Protein AF-A0A2S1JTR5-F1 (afdb_monomer_lite)

Foldseek 3Di:
DQLVVLQVVLLVVLVVLCVVPVVRSVVSSVVSCCQQPPVLLVCQVVCVVVLVVVVVVVCVVVVFDFPDKDKPLQCCDPCVVVAARSWIWIWTDGPPWIKIWTADDNRNRNVWRKIWIWIQDPNDTHTQDIDGPDDPDGD

pLDDT: mean 87.0, std 11.41, range [31.47, 95.44]

Sequence (139 aa):
MRPFIVLIISVTLGKLAYVFSPSLGNNVIVALLALLGVVPYLLMPIRSEFFKAQILQWAKQNDIGVLRLESRGFSKGRLFWRVSDAQSVFYVTSREVTYWVACGSWLLGSYSRKLIIYKEVGGALDLIAAFDGDSCQAE

Secondary structure (DSSP, 8-state):
-HHHHHHHHHHHHHHHHHHH-HHHHHHHHHHHIIIIIIHHHHHHHHHHHHHHHHHHHHHHHTT---SEEEEESS--GGGTTTS-TTSEEEEEEETTEEEEEEESBTTTBTTS-EEEEEEEETTEEEEEEEEESS-----

Radius of gyration: 17.71 Å; chains: 1; bounding box: 40×26×54 Å

Structure (mmCIF, N/CA/C/O backbone):
data_AF-A0A2S1JTR5-F1
#
_entry.id   AF-A0A2S1JTR5-F1
#
loop_
_atom_site.group_PDB
_atom_site.id
_atom_site.type_symbol
_atom_site.label_atom_id
_atom_site.label_alt_id
_atom_site.label_comp_id
_atom_site.label_asym_id
_atom_site.label_entity_id
_atom_site.label_seq_id
_atom_site.pdbx_PDB_ins_code
_atom_site.Cartn_x
_atom_site.Cartn_y
_atom_site.Cartn_z
_atom_site.occupancy
_atom_site.B_iso_o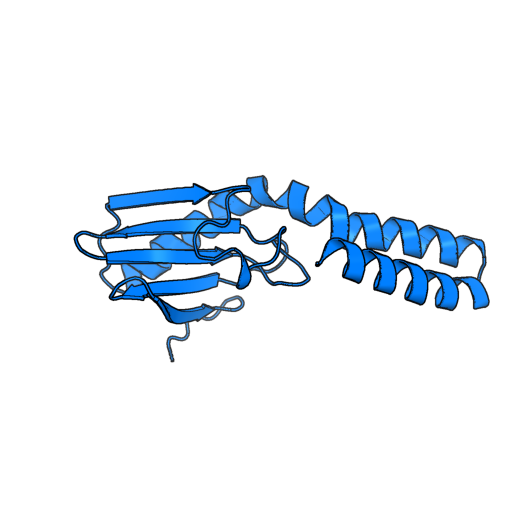r_equiv
_atom_site.auth_seq_id
_atom_site.auth_comp_id
_atom_site.auth_asym_id
_atom_site.auth_atom_id
_atom_site.pdbx_PDB_model_num
ATOM 1 N N . MET A 1 1 ? 6.585 -11.892 -5.036 1.00 78.25 1 MET A N 1
ATOM 2 C CA . MET A 1 1 ? 6.092 -12.177 -6.407 1.00 78.25 1 MET A CA 1
ATOM 3 C C . MET A 1 1 ? 6.102 -10.947 -7.305 1.00 78.25 1 MET A C 1
ATOM 5 O O . MET A 1 1 ? 6.607 -11.046 -8.413 1.00 78.25 1 MET A O 1
ATOM 9 N N . ARG A 1 2 ? 5.634 -9.780 -6.841 1.00 84.44 2 ARG A N 1
ATOM 10 C CA . ARG A 1 2 ? 5.666 -8.541 -7.633 1.00 84.44 2 ARG A CA 1
ATOM 11 C C . ARG A 1 2 ? 7.017 -8.185 -8.282 1.00 84.44 2 ARG A C 1
ATOM 13 O O . ARG A 1 2 ? 6.972 -7.887 -9.468 1.00 84.44 2 ARG A O 1
ATOM 20 N N . PRO A 1 3 ? 8.195 -8.239 -7.623 1.00 86.00 3 PRO A N 1
ATOM 21 C CA . PRO A 1 3 ? 9.449 -7.836 -8.272 1.00 86.00 3 PRO A CA 1
ATOM 22 C C . PRO A 1 3 ? 9.780 -8.694 -9.497 1.00 86.00 3 PRO A C 1
ATOM 24 O O . PRO A 1 3 ? 10.238 -8.166 -10.504 1.00 86.00 3 PRO A O 1
ATOM 27 N N . PHE A 1 4 ? 9.462 -9.992 -9.458 1.00 89.69 4 PHE A N 1
ATOM 28 C CA . PHE A 1 4 ? 9.607 -10.876 -10.617 1.00 89.69 4 PHE A CA 1
ATOM 29 C C . PHE A 1 4 ? 8.670 -10.475 -11.758 1.00 89.69 4 PHE A C 1
ATOM 31 O O . PHE A 1 4 ? 9.087 -10.433 -12.909 1.00 89.69 4 PHE A O 1
ATOM 38 N N . ILE A 1 5 ? 7.422 -10.125 -11.445 1.00 90.31 5 ILE A N 1
ATOM 39 C CA . ILE A 1 5 ? 6.445 -9.679 -12.447 1.00 90.31 5 ILE A CA 1
ATOM 40 C C . ILE A 1 5 ? 6.864 -8.333 -13.050 1.00 90.31 5 ILE A C 1
ATOM 42 O O . ILE A 1 5 ? 6.853 -8.182 -14.268 1.00 90.31 5 ILE A O 1
ATOM 46 N N . VAL A 1 6 ? 7.313 -7.386 -12.223 1.00 91.56 6 VAL A N 1
ATOM 47 C CA . VAL A 1 6 ? 7.856 -6.098 -12.678 1.00 91.56 6 VAL A CA 1
ATOM 48 C C . VAL A 1 6 ? 9.068 -6.317 -13.583 1.00 91.56 6 VAL A C 1
ATOM 50 O O . VAL A 1 6 ? 9.148 -5.682 -14.631 1.00 91.56 6 VAL A O 1
ATOM 53 N N . LEU A 1 7 ? 9.969 -7.243 -13.243 1.00 93.75 7 LEU A N 1
ATOM 54 C CA . LEU A 1 7 ? 11.111 -7.596 -14.085 1.00 93.75 7 LEU A CA 1
ATOM 55 C C . LEU A 1 7 ? 10.665 -8.160 -15.442 1.00 93.75 7 LEU A C 1
ATOM 57 O O . LEU A 1 7 ? 11.116 -7.671 -16.474 1.00 93.75 7 LEU A O 1
ATOM 61 N N . ILE A 1 8 ? 9.753 -9.139 -15.454 1.00 94.94 8 ILE A N 1
ATOM 62 C CA . ILE A 1 8 ? 9.234 -9.754 -16.688 1.00 94.94 8 ILE A CA 1
ATOM 63 C C . ILE A 1 8 ? 8.586 -8.698 -17.589 1.00 94.94 8 ILE A C 1
ATOM 65 O O . ILE A 1 8 ? 8.898 -8.636 -18.779 1.00 94.94 8 ILE A O 1
ATOM 69 N N . ILE A 1 9 ? 7.726 -7.842 -17.029 1.00 93.25 9 ILE A N 1
ATOM 70 C CA . ILE A 1 9 ? 7.060 -6.760 -17.767 1.00 93.25 9 ILE A CA 1
ATOM 71 C C . ILE A 1 9 ? 8.097 -5.783 -18.325 1.00 93.25 9 ILE A C 1
ATOM 73 O O . ILE A 1 9 ? 8.058 -5.461 -19.511 1.00 93.25 9 ILE A O 1
ATOM 77 N N . SER A 1 10 ? 9.051 -5.355 -17.494 1.00 93.88 10 SER A N 1
ATOM 78 C CA . SER A 1 10 ? 10.074 -4.380 -17.888 1.00 93.88 10 SER A CA 1
ATOM 79 C C . SER A 1 10 ? 10.941 -4.905 -19.028 1.00 93.88 10 SER A C 1
ATOM 81 O O . SER A 1 10 ? 11.149 -4.201 -20.011 1.00 93.88 10 SER A O 1
ATOM 83 N N . VAL A 1 11 ? 11.400 -6.158 -18.942 1.00 95.06 11 VAL A N 1
ATOM 84 C CA . VAL A 1 11 ? 12.225 -6.789 -19.984 1.00 95.06 11 VAL A CA 1
ATOM 85 C C . VAL A 1 11 ? 11.425 -7.005 -21.267 1.00 95.06 11 VAL A C 1
ATOM 87 O O . VAL A 1 11 ? 11.943 -6.754 -22.352 1.00 95.06 11 VAL A O 1
ATOM 90 N N . THR A 1 12 ? 10.168 -7.440 -21.164 1.00 95.44 12 THR A N 1
ATOM 91 C CA . THR A 1 12 ? 9.318 -7.712 -22.334 1.00 95.44 12 THR A CA 1
ATOM 92 C C . THR A 1 12 ? 9.013 -6.428 -23.104 1.00 95.44 12 THR A C 1
ATOM 94 O O . THR A 1 12 ? 9.239 -6.367 -24.312 1.00 95.44 12 THR A O 1
ATOM 97 N N . LEU A 1 13 ? 8.577 -5.373 -22.406 1.00 93.75 13 LEU A N 1
ATOM 98 C CA . LEU A 1 13 ? 8.320 -4.063 -23.013 1.00 93.75 13 LEU A CA 1
ATOM 99 C C . LEU A 1 13 ? 9.606 -3.407 -23.523 1.00 93.75 13 LEU A C 1
ATOM 101 O O . LEU A 1 13 ? 9.612 -2.823 -24.603 1.00 93.75 13 LEU A O 1
ATOM 105 N N . GLY A 1 14 ? 10.710 -3.552 -22.790 1.00 93.94 14 GLY A N 1
ATOM 106 C CA . GLY A 1 14 ? 12.020 -3.069 -23.210 1.00 93.94 14 GLY A CA 1
ATOM 107 C C . GLY A 1 14 ? 12.514 -3.713 -24.501 1.00 93.94 14 GLY A C 1
ATOM 108 O O . GLY A 1 14 ? 12.966 -3.011 -25.402 1.00 93.94 14 GLY A O 1
ATOM 109 N N . LYS A 1 15 ? 12.373 -5.039 -24.637 1.00 93.19 15 LYS A N 1
ATOM 110 C CA . LYS A 1 15 ? 12.707 -5.752 -25.879 1.00 93.19 15 LYS A CA 1
ATOM 111 C C . LYS A 1 15 ? 11.819 -5.327 -27.042 1.00 93.19 15 LYS A C 1
ATOM 113 O O . LYS A 1 15 ? 12.329 -5.164 -28.144 1.00 93.19 15 LYS A O 1
ATOM 118 N N . LEU A 1 16 ? 10.525 -5.112 -26.802 1.00 94.94 16 LEU A N 1
ATOM 119 C CA . LEU A 1 16 ? 9.614 -4.607 -27.830 1.00 94.94 16 LEU A CA 1
ATOM 120 C C . LEU A 1 16 ? 10.035 -3.206 -28.303 1.00 94.94 16 LEU A C 1
ATOM 122 O O . LEU A 1 16 ? 10.105 -2.952 -29.499 1.00 94.94 16 LEU A O 1
ATOM 126 N N . ALA A 1 17 ? 10.385 -2.320 -27.371 1.00 93.12 17 ALA A N 1
ATOM 127 C CA . ALA A 1 17 ? 10.878 -0.979 -27.669 1.00 93.12 17 ALA A CA 1
ATOM 128 C C . ALA A 1 17 ? 12.242 -0.980 -28.385 1.00 93.12 17 ALA A C 1
ATOM 130 O O . ALA A 1 17 ? 12.485 -0.141 -29.254 1.00 93.12 17 ALA A O 1
ATOM 131 N N . TYR A 1 18 ? 13.110 -1.944 -28.064 1.00 92.69 18 TYR A N 1
ATOM 132 C CA . TYR A 1 18 ? 14.420 -2.114 -28.697 1.00 92.69 18 TYR A CA 1
ATOM 133 C C . TYR A 1 18 ? 14.317 -2.351 -30.211 1.00 92.69 18 TYR A C 1
ATOM 135 O O . TYR A 1 18 ? 15.188 -1.901 -30.950 1.00 92.69 18 TYR A O 1
ATOM 143 N N . VAL A 1 19 ? 13.237 -2.996 -30.679 1.00 93.94 19 VAL A N 1
ATOM 144 C CA . VAL A 1 19 ? 12.967 -3.204 -32.116 1.00 93.94 19 VAL A CA 1
ATOM 145 C C . VAL A 1 19 ? 12.842 -1.874 -32.866 1.00 93.94 19 VAL A C 1
ATOM 147 O O . VAL A 1 19 ? 13.255 -1.783 -34.017 1.00 93.94 19 VAL A O 1
ATOM 150 N N . PHE A 1 20 ? 12.305 -0.837 -32.219 1.00 94.19 20 PHE A N 1
ATOM 151 C CA . PHE A 1 20 ? 12.141 0.486 -32.825 1.00 94.19 20 PHE A CA 1
ATOM 152 C C . PHE A 1 20 ? 13.392 1.352 -32.675 1.00 94.19 20 PHE A C 1
ATOM 154 O O . PHE A 1 20 ? 13.777 2.058 -33.603 1.00 94.19 20 PHE A O 1
ATOM 161 N N . SER A 1 21 ? 14.022 1.323 -31.498 1.00 93.88 21 SER A N 1
ATOM 162 C CA . SER A 1 21 ? 15.266 2.042 -31.239 1.00 93.88 21 SER A CA 1
ATOM 163 C C . SER A 1 21 ? 16.068 1.360 -30.125 1.00 93.88 21 SER A C 1
ATOM 165 O O . SER A 1 21 ? 15.568 1.242 -28.997 1.00 93.88 21 SER A O 1
ATOM 167 N N . PRO A 1 22 ? 17.332 0.970 -30.385 1.00 90.25 22 PRO A N 1
ATOM 168 C CA . PRO A 1 22 ? 18.176 0.313 -29.390 1.00 90.25 22 PRO A CA 1
ATOM 169 C C . PRO A 1 22 ? 18.376 1.123 -28.103 1.00 90.25 22 PRO A C 1
ATOM 171 O O . PRO A 1 22 ? 18.365 0.565 -27.004 1.00 90.25 22 PRO A O 1
ATOM 174 N N . SER A 1 23 ? 18.532 2.447 -28.217 1.00 89.69 23 SER A N 1
ATOM 175 C CA . SER A 1 23 ? 18.714 3.327 -27.056 1.00 89.69 23 SER A CA 1
ATOM 176 C C . SER A 1 23 ? 17.431 3.458 -26.232 1.00 89.69 23 SER A C 1
ATOM 178 O O . SER A 1 23 ? 17.482 3.486 -25.002 1.00 89.69 23 SER A O 1
ATOM 180 N N . LEU A 1 24 ? 16.271 3.475 -26.895 1.00 89.44 24 LEU A N 1
ATOM 181 C CA . LEU A 1 24 ? 14.967 3.572 -26.244 1.00 89.44 24 LEU A CA 1
ATOM 182 C C . LEU A 1 24 ? 14.642 2.290 -25.467 1.00 89.44 24 LEU A C 1
ATOM 184 O O . LEU A 1 24 ? 14.198 2.375 -24.325 1.00 89.44 24 LEU A O 1
ATOM 188 N N . GLY A 1 25 ? 14.941 1.116 -26.033 1.00 88.62 25 GLY A N 1
ATOM 189 C CA . GLY A 1 25 ? 14.718 -0.176 -25.376 1.00 88.62 25 GLY A CA 1
A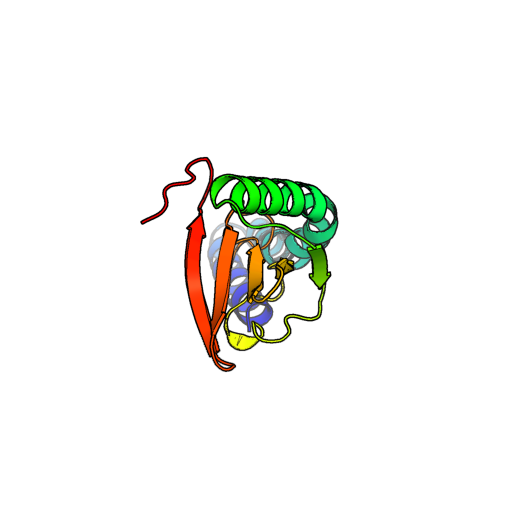TOM 190 C C . GLY A 1 25 ? 15.390 -0.286 -24.005 1.00 88.62 25 GLY A C 1
ATOM 191 O O . GLY A 1 25 ? 14.727 -0.602 -23.016 1.00 88.62 25 GLY A O 1
ATOM 192 N N . ASN A 1 26 ? 16.681 0.053 -23.914 1.00 90.50 26 ASN A N 1
ATOM 193 C CA . ASN A 1 26 ? 17.414 0.012 -22.643 1.00 90.50 26 ASN A CA 1
ATOM 194 C C . ASN A 1 26 ? 16.865 1.021 -21.623 1.00 90.50 26 ASN A C 1
ATOM 196 O O . ASN A 1 26 ? 16.662 0.674 -20.457 1.00 90.50 26 ASN A O 1
ATOM 200 N N . ASN A 1 27 ? 16.567 2.248 -22.063 1.00 93.38 27 ASN A N 1
ATOM 201 C CA . ASN A 1 27 ? 16.014 3.285 -21.191 1.00 93.38 27 ASN A CA 1
ATOM 202 C C . ASN A 1 27 ? 14.631 2.902 -20.643 1.00 93.38 27 ASN A C 1
ATOM 204 O O . ASN A 1 27 ? 14.349 3.168 -19.477 1.00 93.38 27 ASN A O 1
ATOM 208 N N . VAL A 1 28 ? 13.789 2.233 -21.439 1.00 94.75 28 VAL A N 1
ATOM 209 C CA . VAL A 1 28 ? 12.469 1.748 -21.001 1.00 94.75 28 VAL A CA 1
ATOM 210 C C . VAL A 1 28 ? 12.595 0.710 -19.888 1.00 94.75 28 VAL A C 1
ATOM 212 O O . VAL A 1 28 ? 11.858 0.794 -18.907 1.00 94.75 28 VAL A O 1
ATOM 215 N N . ILE A 1 29 ? 13.544 -0.229 -19.986 1.00 93.31 29 ILE A N 1
ATOM 216 C CA . ILE A 1 29 ? 13.770 -1.229 -18.927 1.00 93.31 29 ILE A CA 1
ATOM 217 C C . ILE A 1 29 ? 14.121 -0.526 -17.614 1.00 93.31 29 ILE A C 1
ATOM 219 O O . ILE A 1 29 ? 13.490 -0.784 -16.589 1.00 93.31 29 ILE A O 1
ATOM 223 N N . VAL A 1 30 ? 15.102 0.383 -17.649 1.00 93.94 30 VAL A N 1
ATOM 224 C CA . VAL A 1 30 ? 15.555 1.119 -16.459 1.00 93.94 30 VAL A CA 1
ATOM 225 C C . VAL A 1 30 ? 14.424 1.972 -15.884 1.00 93.94 30 VAL A C 1
ATOM 227 O O . VAL A 1 30 ? 14.187 1.938 -14.677 1.00 93.94 30 VAL A O 1
ATOM 230 N N . ALA A 1 31 ? 13.684 2.686 -16.736 1.00 94.00 31 ALA A N 1
ATOM 231 C CA . ALA A 1 31 ? 12.569 3.527 -16.319 1.00 94.00 31 ALA A CA 1
ATOM 232 C C . ALA A 1 31 ? 11.449 2.718 -15.650 1.00 94.00 31 ALA A C 1
ATOM 234 O O . ALA A 1 31 ? 10.965 3.113 -14.591 1.00 94.00 31 ALA A O 1
ATOM 235 N N . LEU A 1 32 ? 11.060 1.570 -16.215 1.00 93.38 32 LEU A N 1
ATOM 236 C CA . LEU A 1 32 ? 10.015 0.715 -15.643 1.00 93.38 32 LEU A CA 1
ATOM 237 C C . LEU A 1 32 ? 10.456 0.068 -14.327 1.00 93.38 32 LEU A C 1
ATOM 239 O O . LEU A 1 32 ? 9.681 0.056 -13.371 1.00 93.38 32 LEU A O 1
ATOM 243 N N . LEU A 1 33 ? 11.702 -0.404 -14.234 1.00 93.50 33 LEU A N 1
ATOM 244 C CA . LEU A 1 33 ? 12.248 -0.933 -12.981 1.00 93.50 33 LEU A CA 1
ATOM 245 C C . LEU A 1 33 ? 12.316 0.144 -11.893 1.00 93.50 33 LEU A C 1
ATOM 247 O O . LEU A 1 33 ? 11.972 -0.124 -10.742 1.00 93.50 33 LEU A O 1
ATOM 251 N N . ALA A 1 34 ? 12.708 1.370 -12.240 1.00 92.94 34 ALA A N 1
ATOM 252 C CA . ALA A 1 34 ? 12.699 2.481 -11.299 1.00 92.94 34 ALA A CA 1
ATOM 253 C C . ALA A 1 34 ? 11.264 2.812 -10.858 1.00 92.94 34 ALA A C 1
ATOM 255 O O . ALA A 1 34 ? 10.969 2.795 -9.663 1.00 92.94 34 ALA A O 1
ATOM 256 N N . LEU A 1 35 ? 10.357 3.048 -11.808 1.00 92.44 35 LEU A N 1
ATOM 257 C CA . LEU A 1 35 ? 9.007 3.556 -11.554 1.00 92.44 35 LEU A CA 1
ATOM 258 C C . LEU A 1 35 ? 8.083 2.526 -10.896 1.00 92.4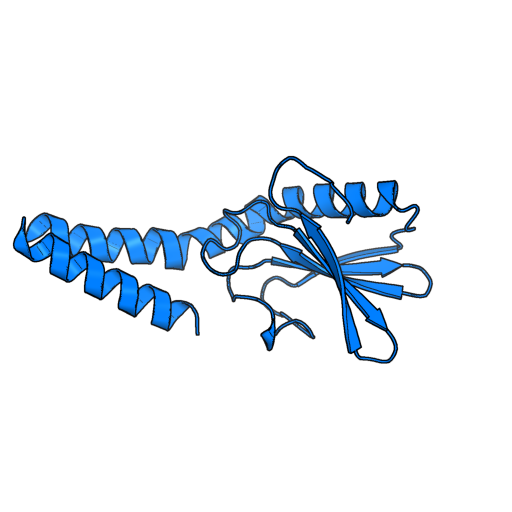4 35 LEU A C 1
ATOM 260 O O . LEU A 1 35 ? 7.308 2.881 -10.014 1.00 92.44 35 LEU A O 1
ATOM 264 N N . LEU A 1 36 ? 8.156 1.255 -11.293 1.00 90.50 36 LEU A N 1
ATOM 265 C CA . LEU A 1 36 ? 7.322 0.188 -10.732 1.00 90.50 36 LEU A CA 1
ATOM 266 C C . LEU A 1 36 ? 8.026 -0.600 -9.631 1.00 90.50 36 LEU A C 1
ATOM 268 O O . LEU A 1 36 ? 7.347 -1.254 -8.844 1.00 90.50 36 LEU A O 1
ATOM 272 N N . GLY A 1 37 ? 9.356 -0.567 -9.573 1.00 89.50 37 GLY A N 1
ATOM 273 C CA . GLY A 1 37 ? 10.151 -1.225 -8.544 1.00 89.50 37 GLY A CA 1
ATOM 274 C C . GLY A 1 37 ? 10.454 -0.277 -7.396 1.00 89.50 37 GLY A C 1
ATOM 275 O O . GLY A 1 37 ? 9.845 -0.406 -6.343 1.00 89.50 37 GLY A O 1
ATOM 276 N N . VAL A 1 38 ? 11.372 0.668 -7.602 1.00 89.94 38 VAL A N 1
ATOM 277 C CA . VAL A 1 38 ? 11.997 1.479 -6.538 1.00 89.94 38 VAL A CA 1
ATOM 278 C C . VAL A 1 38 ? 11.081 2.580 -6.002 1.00 89.94 38 VAL A C 1
ATOM 280 O O . VAL A 1 38 ? 10.886 2.685 -4.791 1.00 89.94 38 VAL A O 1
ATOM 283 N N . VAL A 1 39 ? 10.502 3.402 -6.880 1.00 90.06 39 VAL A N 1
ATOM 284 C CA . VAL A 1 39 ? 9.780 4.614 -6.459 1.00 90.06 39 VAL A CA 1
ATOM 285 C C . VAL A 1 39 ? 8.587 4.333 -5.529 1.00 90.06 39 VAL A C 1
ATOM 287 O O . VAL A 1 39 ? 8.434 5.073 -4.556 1.00 90.06 39 VAL A O 1
ATOM 290 N N . PRO A 1 40 ? 7.780 3.266 -5.703 1.00 87.75 40 PRO A N 1
ATOM 291 C CA . PRO A 1 40 ? 6.695 2.951 -4.776 1.00 87.75 40 PRO A CA 1
ATOM 292 C C . PRO A 1 40 ? 7.167 2.778 -3.325 1.00 87.75 40 PRO A C 1
ATOM 294 O O . PRO A 1 40 ? 6.469 3.208 -2.411 1.00 87.75 40 PRO A O 1
ATOM 297 N N . TYR A 1 41 ? 8.364 2.220 -3.101 1.00 86.62 41 TYR A N 1
ATOM 298 C CA . TYR A 1 41 ? 8.935 2.086 -1.755 1.00 86.62 41 TYR A CA 1
ATOM 299 C C . TYR A 1 41 ? 9.402 3.425 -1.185 1.00 86.62 41 TYR A C 1
ATOM 301 O O . TYR A 1 41 ? 9.225 3.671 0.004 1.00 86.62 41 TYR A O 1
ATOM 309 N N . LEU A 1 42 ? 9.950 4.309 -2.025 1.00 88.75 42 LEU A N 1
ATOM 310 C CA . LEU A 1 42 ? 10.349 5.660 -1.610 1.00 88.75 42 LEU A CA 1
ATOM 311 C C . LEU A 1 42 ? 9.138 6.530 -1.254 1.00 88.75 42 LEU A C 1
ATOM 313 O O . LEU A 1 42 ? 9.194 7.334 -0.326 1.00 88.75 42 LEU A O 1
ATOM 317 N N . LEU A 1 43 ? 8.025 6.352 -1.967 1.00 87.50 43 LEU A N 1
ATOM 318 C CA . LEU A 1 43 ? 6.780 7.072 -1.701 1.00 87.50 43 LEU A CA 1
ATOM 319 C C . LEU A 1 43 ? 6.021 6.537 -0.488 1.00 87.50 43 LEU A C 1
ATOM 321 O O . LEU A 1 43 ? 5.201 7.264 0.068 1.00 87.50 43 LEU A O 1
ATOM 325 N N . MET A 1 44 ? 6.278 5.299 -0.072 1.00 85.44 44 MET A N 1
ATOM 326 C CA . MET A 1 44 ? 5.591 4.657 1.044 1.00 85.44 44 MET A CA 1
ATOM 327 C C . MET A 1 44 ? 5.611 5.494 2.344 1.00 85.44 44 MET A C 1
ATOM 329 O O . MET A 1 44 ? 4.529 5.774 2.865 1.00 85.44 44 MET A O 1
ATOM 333 N N . PRO A 1 45 ? 6.769 5.960 2.866 1.00 84.75 45 PRO A N 1
ATOM 334 C CA . PRO A 1 45 ? 6.793 6.806 4.062 1.00 84.75 45 PRO A CA 1
ATOM 335 C C . PRO A 1 45 ? 6.131 8.170 3.834 1.00 84.75 45 PRO A C 1
ATOM 337 O O . PRO A 1 45 ? 5.429 8.659 4.713 1.00 84.75 45 PRO A O 1
ATOM 340 N N . ILE A 1 46 ? 6.282 8.757 2.642 1.00 86.69 46 ILE A N 1
ATOM 341 C CA . ILE A 1 46 ? 5.710 10.070 2.300 1.00 86.69 46 ILE A CA 1
ATOM 342 C C . ILE A 1 46 ? 4.177 10.007 2.292 1.00 86.69 46 ILE A C 1
ATOM 344 O O . ILE A 1 46 ? 3.494 10.901 2.785 1.00 86.69 46 ILE A O 1
ATOM 348 N N . ARG A 1 47 ? 3.616 8.928 1.741 1.00 88.12 47 ARG A N 1
ATOM 349 C CA . ARG A 1 47 ? 2.167 8.715 1.637 1.00 88.12 47 ARG A CA 1
ATOM 350 C C . ARG A 1 47 ? 1.542 8.160 2.912 1.00 88.12 47 ARG A C 1
ATOM 352 O O . ARG A 1 47 ? 0.318 8.142 3.007 1.00 88.12 47 ARG A O 1
ATOM 359 N N . SER A 1 48 ? 2.343 7.745 3.892 1.00 87.19 48 SER A N 1
ATOM 360 C CA . SER A 1 48 ? 1.846 7.193 5.154 1.00 87.19 48 SER A CA 1
ATOM 361 C C . SER A 1 48 ? 0.892 8.157 5.864 1.00 87.19 48 SER A C 1
ATOM 363 O O . SER A 1 48 ? -0.187 7.743 6.275 1.00 87.19 48 SER A O 1
ATOM 365 N N . GLU A 1 49 ? 1.238 9.444 5.957 1.00 89.19 49 GLU A N 1
ATOM 366 C CA . GLU A 1 49 ? 0.385 10.439 6.627 1.00 89.19 49 GLU A CA 1
ATOM 367 C C . GLU A 1 49 ? -0.939 10.669 5.890 1.00 89.19 49 GLU A C 1
ATOM 369 O O . GLU A 1 49 ? -1.995 10.749 6.517 1.00 89.19 49 GLU A O 1
ATOM 374 N N . PHE A 1 50 ? -0.910 10.667 4.554 1.00 89.94 50 PHE A N 1
ATOM 375 C CA . PHE A 1 50 ? -2.126 10.723 3.744 1.00 89.94 50 PHE A CA 1
ATOM 376 C C . PHE A 1 50 ? -3.049 9.531 4.039 1.00 89.94 50 PHE A C 1
ATOM 378 O O . PHE A 1 50 ? -4.241 9.709 4.274 1.00 89.94 50 PHE A O 1
ATOM 385 N N . PHE A 1 51 ? -2.505 8.312 4.072 1.00 91.19 51 PHE A N 1
ATOM 386 C CA . PHE A 1 51 ? -3.304 7.123 4.357 1.00 91.19 51 PHE A CA 1
ATOM 387 C C . PHE A 1 51 ? -3.843 7.100 5.786 1.00 91.19 51 PHE A C 1
ATOM 389 O O . PHE A 1 51 ? -5.000 6.737 5.980 1.00 91.19 51 PHE A O 1
ATOM 396 N N . LYS A 1 52 ? -3.061 7.543 6.777 1.00 92.00 52 LYS A N 1
ATOM 397 C CA . LYS A 1 52 ? -3.547 7.685 8.156 1.00 92.00 52 LYS A CA 1
ATOM 398 C C . LYS A 1 52 ? -4.753 8.616 8.229 1.00 92.00 52 LYS A C 1
ATOM 400 O O . LYS A 1 52 ? -5.750 8.251 8.845 1.00 92.00 52 LYS A O 1
ATOM 405 N N . ALA A 1 53 ? -4.688 9.777 7.575 1.00 91.75 53 ALA A N 1
ATOM 406 C CA . ALA A 1 53 ? -5.801 10.722 7.543 1.00 91.75 53 ALA A CA 1
ATOM 407 C C . ALA A 1 53 ? -7.066 10.090 6.936 1.00 91.75 53 ALA A C 1
ATOM 409 O O . ALA A 1 53 ? -8.138 10.175 7.533 1.00 91.75 53 ALA A O 1
ATOM 410 N N . GLN A 1 54 ? -6.926 9.371 5.817 1.00 92.00 54 GLN A N 1
ATOM 411 C CA . GLN A 1 54 ? -8.040 8.670 5.168 1.00 92.00 54 GLN A CA 1
ATOM 412 C C . GLN A 1 54 ? -8.638 7.567 6.054 1.00 92.00 54 GLN A C 1
ATOM 414 O O . GLN A 1 54 ? -9.856 7.425 6.132 1.00 92.00 54 GLN A O 1
ATOM 419 N N . ILE A 1 55 ? -7.800 6.805 6.762 1.00 92.75 55 ILE A N 1
ATOM 420 C CA . ILE A 1 55 ? -8.252 5.760 7.691 1.00 92.75 55 ILE A CA 1
ATOM 421 C C . ILE A 1 55 ? -9.014 6.370 8.870 1.00 92.75 55 ILE A C 1
ATOM 423 O O . ILE A 1 55 ? -10.062 5.856 9.254 1.00 92.75 55 ILE A O 1
ATOM 427 N N . LEU A 1 56 ? -8.512 7.468 9.442 1.00 93.19 56 LEU A N 1
ATOM 428 C CA . LEU A 1 56 ? -9.185 8.171 10.536 1.00 93.19 56 LEU A CA 1
ATOM 429 C C . LEU A 1 56 ? -10.523 8.763 10.086 1.00 93.19 56 LEU A C 1
ATOM 431 O O . LEU A 1 56 ? -11.502 8.690 10.826 1.00 93.19 56 LEU A O 1
ATOM 435 N N . GLN A 1 57 ? -10.581 9.314 8.873 1.00 92.62 57 GLN A N 1
ATOM 436 C CA . GLN A 1 57 ? -11.822 9.810 8.289 1.00 92.62 57 GLN A CA 1
ATOM 437 C C . GLN A 1 57 ? -12.841 8.683 8.104 1.00 92.62 57 GLN A C 1
ATOM 439 O O . GLN A 1 57 ? -13.981 8.828 8.540 1.00 92.62 57 GLN A O 1
ATOM 444 N N . TRP A 1 58 ? -12.426 7.555 7.524 1.00 92.56 58 TRP A N 1
ATOM 445 C CA . TRP A 1 58 ? -13.277 6.376 7.386 1.00 92.56 58 TRP A CA 1
ATOM 446 C C . TRP A 1 58 ? -13.789 5.883 8.747 1.00 92.56 58 TRP A C 1
ATOM 448 O O . TRP A 1 58 ? -14.986 5.654 8.910 1.00 92.56 58 TRP A O 1
ATOM 458 N N . ALA A 1 59 ? -12.911 5.772 9.747 1.00 92.31 59 ALA A N 1
ATOM 459 C CA . ALA A 1 59 ? -13.294 5.320 11.081 1.00 92.31 59 ALA A CA 1
ATOM 460 C C . ALA A 1 59 ? -14.322 6.265 11.722 1.00 92.31 59 ALA A C 1
ATOM 462 O O . ALA A 1 59 ? -15.322 5.807 12.269 1.00 92.31 59 ALA A O 1
ATOM 463 N N . LYS A 1 60 ? -14.123 7.583 11.584 1.00 92.75 60 LYS A N 1
ATOM 464 C CA . LYS A 1 60 ? -15.064 8.602 12.064 1.00 92.75 60 LYS A CA 1
ATOM 465 C C . LYS A 1 60 ? -16.429 8.507 11.376 1.00 92.75 60 LYS A C 1
ATOM 467 O O . LYS A 1 60 ? -17.439 8.679 12.040 1.00 92.75 60 LYS A O 1
ATOM 472 N N . GLN A 1 61 ? -16.464 8.240 10.071 1.00 92.12 61 GLN A N 1
ATOM 473 C CA . GLN A 1 61 ? -17.714 8.088 9.312 1.00 92.12 61 GLN A CA 1
ATOM 474 C C . GLN A 1 61 ? -18.521 6.844 9.709 1.00 92.12 61 GLN A C 1
ATOM 476 O O . GLN A 1 61 ? -19.716 6.801 9.451 1.00 92.12 61 GLN A O 1
ATOM 481 N N . ASN A 1 62 ? -17.875 5.849 10.319 1.00 89.75 62 ASN A N 1
ATOM 482 C CA . ASN A 1 62 ? -18.495 4.592 10.737 1.00 89.75 62 ASN A CA 1
ATOM 483 C C . ASN A 1 62 ? -18.657 4.495 12.267 1.00 89.75 62 ASN A C 1
ATOM 485 O O . ASN A 1 62 ? -18.830 3.397 12.792 1.00 89.75 62 ASN A O 1
ATOM 489 N N . ASP A 1 63 ? -18.529 5.616 12.990 1.00 91.44 63 ASP A N 1
ATOM 490 C CA . ASP A 1 63 ? -18.583 5.681 14.460 1.00 91.44 63 ASP A CA 1
ATOM 491 C C . ASP A 1 63 ? -17.605 4.716 15.169 1.00 91.44 63 ASP A C 1
ATOM 493 O O . ASP A 1 63 ? -17.824 4.248 16.290 1.00 91.44 63 ASP A O 1
ATOM 497 N N . ILE A 1 64 ? -16.468 4.425 14.528 1.00 91.06 64 ILE A N 1
ATOM 498 C CA . ILE A 1 64 ? -15.430 3.541 15.060 1.00 91.06 64 ILE A CA 1
ATOM 499 C C . ILE A 1 64 ? -14.473 4.360 15.929 1.00 91.06 64 ILE A C 1
ATOM 501 O O . ILE A 1 64 ? -13.665 5.151 15.438 1.00 91.06 64 ILE A O 1
ATOM 505 N N . GLY A 1 65 ? -14.503 4.117 17.241 1.00 88.88 65 GLY A N 1
ATOM 506 C CA . GLY A 1 65 ? -13.535 4.690 18.177 1.00 88.88 65 GLY A CA 1
ATOM 507 C C . GLY A 1 65 ? -12.137 4.108 17.959 1.00 88.88 65 GLY A C 1
ATOM 508 O O . GLY A 1 65 ? -11.886 2.956 18.324 1.00 88.88 65 GLY A O 1
ATOM 509 N N . VAL A 1 66 ? -11.229 4.890 17.370 1.00 90.06 66 VAL A N 1
ATOM 510 C CA . VAL A 1 66 ? -9.834 4.494 17.126 1.00 90.06 66 VAL A CA 1
ATOM 511 C C . VAL A 1 66 ? -9.024 4.643 18.412 1.00 90.06 66 VAL A C 1
ATOM 513 O O . VAL A 1 66 ? -8.780 5.755 18.869 1.00 90.06 66 VAL A O 1
ATOM 516 N N . LEU A 1 67 ? -8.584 3.522 18.987 1.00 88.75 67 LEU A N 1
ATOM 517 C CA . LEU A 1 67 ? -7.693 3.514 20.153 1.00 88.75 67 LEU A CA 1
ATOM 518 C C . LEU A 1 67 ? -6.224 3.577 19.734 1.00 88.75 67 LEU A C 1
ATOM 520 O O . LEU A 1 67 ? -5.408 4.215 20.393 1.00 88.75 67 LEU A O 1
ATOM 524 N N . ARG A 1 68 ? -5.881 2.887 18.642 1.00 90.38 68 ARG A N 1
ATOM 525 C CA . ARG A 1 68 ? -4.508 2.781 18.145 1.00 90.38 68 ARG A CA 1
ATOM 526 C C . ARG A 1 68 ? -4.514 2.642 16.630 1.00 90.38 68 ARG A C 1
ATOM 528 O O . ARG A 1 68 ? -5.261 1.827 16.093 1.00 90.38 68 ARG A O 1
ATOM 535 N N . LEU A 1 69 ? -3.668 3.423 15.967 1.00 91.69 69 LEU A N 1
ATOM 536 C CA . LEU A 1 69 ? -3.414 3.358 14.532 1.00 91.69 69 LEU A CA 1
ATOM 537 C C . LEU A 1 69 ? -1.911 3.229 14.325 1.00 91.69 69 LEU A C 1
ATOM 539 O O . LEU A 1 69 ? -1.162 4.151 14.643 1.00 91.69 69 LEU A O 1
ATOM 543 N N . GLU A 1 70 ? -1.471 2.105 13.773 1.00 89.38 70 GLU A N 1
ATOM 544 C CA . GLU A 1 70 ? -0.052 1.874 13.519 1.00 89.38 70 GLU A CA 1
ATOM 545 C C . GLU A 1 70 ? 0.219 1.428 12.097 1.00 89.38 70 GLU A C 1
ATOM 547 O O . GLU A 1 70 ? -0.507 0.617 11.523 1.00 89.38 70 GLU A O 1
ATOM 552 N N . SER A 1 71 ? 1.309 1.966 11.553 1.00 86.06 71 SER A N 1
ATOM 553 C CA . SER A 1 71 ? 1.863 1.549 10.275 1.00 86.06 71 SER A CA 1
ATOM 554 C C . SER A 1 71 ? 2.809 0.385 10.506 1.00 86.06 71 SER A C 1
ATOM 556 O O . SER A 1 71 ? 3.785 0.502 11.250 1.00 86.06 71 SER A O 1
ATOM 558 N N . ARG A 1 72 ? 2.563 -0.731 9.827 1.00 78.69 72 ARG A N 1
ATOM 559 C CA . ARG A 1 72 ? 3.568 -1.772 9.664 1.00 78.69 72 ARG A CA 1
ATOM 560 C C . ARG A 1 72 ? 4.183 -1.614 8.284 1.00 78.69 72 ARG A C 1
ATOM 562 O O . ARG A 1 72 ? 3.651 -2.124 7.306 1.00 78.69 72 ARG A O 1
ATOM 569 N N . GLY A 1 73 ? 5.315 -0.913 8.223 1.00 66.44 73 GLY A N 1
ATOM 570 C CA . GLY A 1 73 ? 6.004 -0.615 6.962 1.00 66.44 73 GLY A CA 1
ATOM 571 C C . GLY A 1 73 ? 6.281 -1.870 6.127 1.00 66.44 73 GLY A C 1
ATOM 572 O O . GLY A 1 73 ? 5.714 -2.038 5.056 1.00 66.44 73 GLY A O 1
ATOM 573 N N . PHE A 1 74 ? 7.106 -2.786 6.644 1.00 66.31 74 PHE A N 1
ATOM 574 C CA . PHE A 1 74 ? 7.490 -4.013 5.922 1.00 66.31 74 PHE A CA 1
ATOM 575 C C . PHE A 1 74 ? 6.825 -5.291 6.459 1.00 66.31 74 PHE A C 1
ATOM 577 O O . PHE A 1 74 ? 6.840 -6.334 5.805 1.00 66.31 74 PHE A O 1
ATOM 584 N N . SER A 1 75 ? 6.219 -5.234 7.650 1.00 74.25 75 SER A N 1
ATOM 585 C CA . SER A 1 75 ? 5.574 -6.391 8.280 1.00 74.25 75 SER A CA 1
ATOM 586 C C . SER A 1 75 ? 4.101 -6.470 7.878 1.00 74.25 75 SER A C 1
ATOM 588 O O . SER A 1 75 ? 3.225 -5.923 8.539 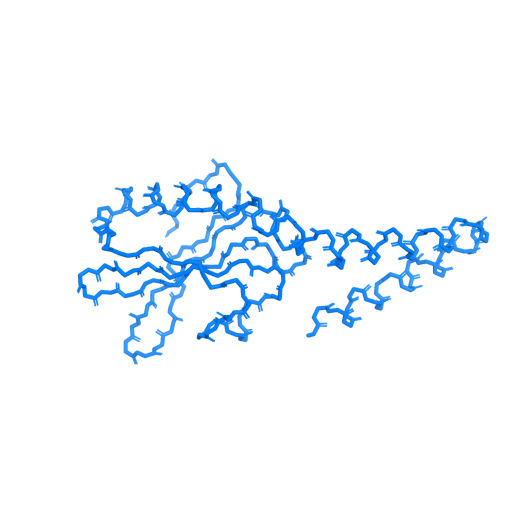1.00 74.25 75 SER A O 1
ATOM 590 N N . LYS A 1 76 ? 3.810 -7.202 6.802 1.00 78.25 76 LYS A N 1
ATOM 591 C CA . LYS A 1 76 ? 2.437 -7.374 6.287 1.00 78.25 76 LYS A CA 1
ATOM 592 C C . LYS A 1 76 ? 1.490 -8.107 7.248 1.00 78.25 76 LYS A C 1
ATOM 594 O O . LYS A 1 76 ? 0.277 -8.078 7.053 1.00 78.25 76 LYS A O 1
ATOM 599 N N . GLY A 1 77 ? 2.027 -8.781 8.268 1.00 84.31 77 GLY A N 1
ATOM 600 C CA . GLY A 1 77 ? 1.245 -9.517 9.262 1.00 84.31 77 GLY A CA 1
ATOM 601 C C . GLY A 1 77 ? 0.276 -10.506 8.613 1.00 84.31 77 GLY A C 1
ATOM 602 O O . GLY A 1 77 ? 0.651 -11.262 7.717 1.00 84.31 77 GLY A O 1
ATOM 603 N N . ARG A 1 78 ? -0.993 -10.467 9.030 1.00 85.00 78 ARG A N 1
ATOM 604 C CA . ARG A 1 78 ? -2.043 -11.364 8.516 1.00 85.00 78 ARG A CA 1
ATOM 605 C C . ARG A 1 78 ? -2.447 -11.091 7.068 1.00 85.00 78 ARG A C 1
ATOM 607 O O . ARG A 1 78 ? -3.044 -11.948 6.425 1.00 85.00 78 ARG A O 1
ATOM 614 N N . LEU A 1 79 ? -2.080 -9.931 6.532 1.00 86.00 79 LEU A N 1
ATOM 615 C CA . LEU A 1 79 ? -2.319 -9.581 5.138 1.00 86.00 79 LEU A CA 1
ATOM 616 C C . LEU A 1 79 ? -1.221 -10.080 4.190 1.00 86.00 79 LEU A C 1
ATOM 618 O O . LEU A 1 79 ? -1.323 -9.830 2.994 1.00 86.00 79 LEU A O 1
ATOM 622 N N . PHE A 1 80 ? -0.206 -10.812 4.672 1.00 84.50 80 PHE A N 1
ATOM 623 C CA . PHE A 1 80 ? 0.969 -11.217 3.885 1.00 84.50 80 PHE A CA 1
ATOM 624 C C . PHE A 1 80 ? 0.652 -11.778 2.489 1.00 84.50 80 PHE A C 1
ATOM 626 O O . PHE A 1 80 ? 1.291 -11.374 1.517 1.00 84.50 80 PHE A O 1
ATOM 633 N N . TRP A 1 81 ? -0.356 -12.646 2.380 1.00 82.38 81 TRP A N 1
ATOM 634 C CA . TRP A 1 81 ? -0.770 -13.263 1.113 1.00 82.38 81 TRP A CA 1
ATOM 635 C C . TRP A 1 81 ? -1.751 -12.422 0.290 1.00 82.38 81 TRP A C 1
ATOM 637 O O . TRP A 1 81 ? -1.926 -12.676 -0.897 1.00 82.38 81 TRP A O 1
ATOM 647 N N . ARG A 1 82 ? -2.389 -11.422 0.907 1.00 84.00 82 ARG A N 1
ATOM 648 C CA . ARG A 1 82 ? -3.417 -10.576 0.282 1.00 84.00 82 ARG A CA 1
ATOM 649 C C . ARG A 1 82 ? -2.866 -9.254 -0.250 1.00 84.00 82 ARG A C 1
ATOM 651 O O . ARG A 1 82 ? -3.526 -8.614 -1.063 1.00 84.00 82 ARG A O 1
ATOM 658 N N . VAL A 1 83 ? -1.676 -8.838 0.193 1.00 87.62 83 VAL A N 1
ATOM 659 C CA . VAL A 1 83 ? -1.088 -7.538 -0.165 1.00 87.62 83 VAL A CA 1
ATOM 660 C C . VAL A 1 83 ? 0.280 -7.653 -0.828 1.00 87.62 83 VAL A C 1
ATOM 662 O O . VAL A 1 83 ? 1.143 -8.470 -0.487 1.00 87.62 83 VAL A O 1
ATOM 665 N N . SER A 1 84 ? 0.493 -6.761 -1.783 1.00 86.56 84 SER A N 1
ATOM 666 C CA . SER A 1 84 ? 1.761 -6.504 -2.444 1.00 86.56 84 SER A CA 1
ATOM 667 C C . SER A 1 84 ? 2.789 -5.911 -1.478 1.00 86.56 84 SER A C 1
ATOM 669 O O . SER A 1 84 ? 2.468 -5.400 -0.411 1.00 86.56 84 SER A O 1
ATOM 671 N N . ASP A 1 85 ? 4.066 -6.050 -1.814 1.00 84.06 85 ASP A N 1
ATOM 672 C CA . ASP A 1 85 ? 5.200 -5.514 -1.050 1.00 84.06 85 ASP A CA 1
ATOM 673 C C . ASP A 1 85 ? 5.326 -3.987 -1.099 1.00 84.06 85 ASP A C 1
ATOM 675 O O . ASP A 1 85 ? 5.878 -3.419 -0.165 1.00 84.06 85 ASP A O 1
ATOM 679 N N . ALA A 1 86 ? 4.753 -3.313 -2.101 1.00 85.38 86 ALA A N 1
ATOM 680 C CA . ALA A 1 86 ? 4.654 -1.847 -2.113 1.00 85.38 86 ALA A CA 1
ATOM 681 C C . ALA A 1 86 ? 3.319 -1.290 -1.601 1.00 85.38 86 ALA A C 1
ATOM 683 O O . ALA A 1 86 ? 3.043 -0.108 -1.800 1.00 85.38 86 ALA A O 1
ATOM 684 N N . GLN A 1 87 ? 2.472 -2.111 -0.979 1.00 89.12 87 GLN A N 1
ATOM 685 C CA . GLN A 1 87 ? 1.297 -1.601 -0.272 1.00 89.12 87 GLN A CA 1
ATOM 686 C C . GLN A 1 87 ? 1.656 -1.317 1.182 1.00 89.12 87 GLN A C 1
ATOM 688 O O . GLN A 1 87 ? 2.325 -2.124 1.826 1.00 89.12 87 GLN A O 1
ATOM 693 N N . SER A 1 88 ? 1.205 -0.176 1.704 1.00 89.31 88 SER A N 1
ATOM 694 C CA . SER A 1 88 ? 1.343 0.124 3.131 1.00 89.31 88 SER A CA 1
ATOM 695 C C . SER A 1 88 ? 0.263 -0.624 3.893 1.00 89.31 88 SER A C 1
ATOM 697 O O . SER A 1 88 ? -0.892 -0.630 3.470 1.00 89.31 88 SER A O 1
ATOM 699 N N . VAL A 1 89 ? 0.623 -1.242 5.013 1.00 92.00 89 VAL A N 1
ATOM 700 C CA . VAL A 1 89 ? -0.341 -1.932 5.868 1.00 92.00 89 VAL A CA 1
ATOM 701 C C . VAL A 1 89 ? -0.472 -1.182 7.179 1.00 92.00 89 VAL A C 1
ATOM 703 O O . VAL A 1 89 ? 0.519 -0.913 7.856 1.00 92.00 89 VAL A O 1
ATOM 706 N N . PHE A 1 90 ? -1.709 -0.882 7.547 1.00 92.19 90 PHE A N 1
ATOM 707 C CA . PHE A 1 90 ? -2.053 -0.319 8.840 1.00 92.19 90 PHE A CA 1
ATOM 708 C C . PHE A 1 90 ? -2.916 -1.298 9.613 1.00 92.19 90 PHE A C 1
ATOM 710 O O . PHE A 1 90 ? -3.661 -2.086 9.027 1.00 92.19 90 PHE A O 1
ATOM 717 N N . TYR A 1 91 ? -2.845 -1.225 10.934 1.00 90.75 91 TYR A N 1
ATOM 718 C CA . TYR A 1 91 ? -3.857 -1.835 11.777 1.00 90.75 91 TYR A CA 1
ATOM 719 C C . TYR A 1 91 ? -4.496 -0.778 12.667 1.00 90.75 91 TYR A C 1
ATOM 721 O O . TYR A 1 91 ? -3.828 0.124 13.181 1.00 90.75 91 TYR A O 1
ATOM 729 N N . VAL A 1 92 ? -5.811 -0.893 12.806 1.00 92.69 92 VAL A N 1
ATOM 730 C CA . VAL A 1 92 ? -6.654 -0.008 13.600 1.00 92.69 92 VAL A CA 1
ATOM 731 C C . VAL A 1 92 ? -7.267 -0.848 14.700 1.00 92.69 92 VAL A C 1
ATOM 733 O O . VAL A 1 92 ? -8.048 -1.756 14.425 1.00 92.69 92 VAL A O 1
ATOM 736 N N . THR A 1 93 ? -6.923 -0.562 15.948 1.00 91.31 93 THR A N 1
ATOM 737 C CA . THR A 1 93 ? -7.565 -1.207 17.093 1.00 91.31 93 THR A CA 1
ATOM 738 C C . THR A 1 93 ? -8.709 -0.326 17.574 1.00 91.31 93 THR A C 1
ATOM 740 O O . THR A 1 93 ? -8.500 0.830 17.947 1.00 91.31 93 THR A O 1
ATOM 743 N N . SER A 1 94 ? -9.914 -0.885 17.571 1.00 91.31 94 SER A N 1
ATOM 744 C CA . SER A 1 94 ? -11.084 -0.370 18.277 1.00 91.31 94 SER A CA 1
ATOM 745 C C . SER A 1 94 ? -11.424 -1.312 19.435 1.00 91.31 94 SER A C 1
ATOM 747 O O . SER A 1 94 ? -10.921 -2.432 19.469 1.00 91.31 94 SER A O 1
ATOM 749 N N . ARG A 1 95 ? -12.248 -0.860 20.390 1.00 85.38 95 ARG A N 1
ATOM 750 C CA . ARG A 1 95 ? -12.479 -1.488 21.713 1.00 85.38 95 ARG A CA 1
ATOM 751 C C . ARG A 1 95 ? -12.483 -3.022 21.717 1.00 85.38 95 ARG A C 1
ATOM 753 O O . ARG A 1 95 ? -11.827 -3.614 22.564 1.00 85.38 95 ARG A O 1
ATOM 760 N N . GLU A 1 96 ? -13.176 -3.639 20.765 1.00 84.94 96 GLU A N 1
ATOM 761 C CA . GLU A 1 96 ? -13.334 -5.099 20.679 1.00 84.94 96 GLU A CA 1
ATOM 762 C C . GLU A 1 96 ? -12.920 -5.675 19.316 1.00 84.94 96 GLU A C 1
ATOM 764 O O . GLU A 1 96 ? -12.998 -6.880 19.093 1.00 84.94 96 GLU A O 1
ATOM 769 N N . VAL A 1 97 ? -12.488 -4.826 18.377 1.00 90.25 97 VAL A N 1
ATOM 770 C CA . VAL A 1 97 ? -12.273 -5.217 16.979 1.00 90.25 97 VAL A CA 1
ATOM 771 C C . VAL A 1 97 ? -10.977 -4.625 16.459 1.00 90.25 97 VAL A C 1
ATOM 773 O O . VAL A 1 97 ? -10.706 -3.435 16.619 1.00 90.25 97 VAL A O 1
ATOM 776 N N . THR A 1 98 ? -10.197 -5.454 15.770 1.00 91.75 98 THR A N 1
ATOM 777 C CA . THR A 1 98 ? -9.032 -5.003 15.011 1.00 91.75 98 THR A CA 1
ATOM 778 C C . THR A 1 98 ? -9.356 -4.997 13.525 1.00 91.75 98 THR A C 1
ATOM 780 O O . THR A 1 98 ? -9.840 -5.986 12.973 1.00 91.75 98 THR A O 1
ATOM 783 N N . TYR A 1 99 ? -9.068 -3.874 12.878 1.00 93.38 99 TYR A N 1
ATOM 784 C CA .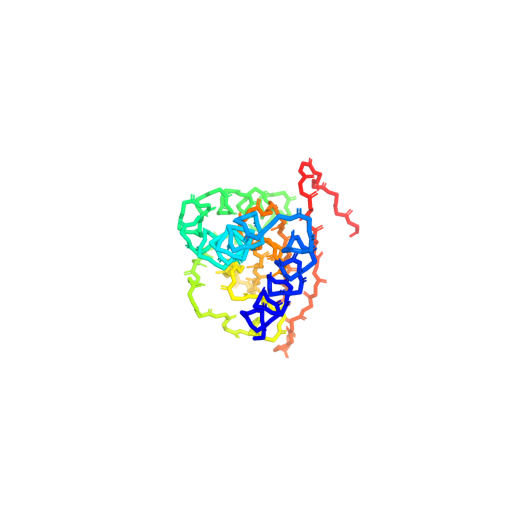 TYR A 1 99 ? -9.157 -3.723 11.437 1.00 93.38 99 TYR A CA 1
ATOM 785 C C . TYR A 1 99 ? -7.761 -3.716 10.836 1.00 93.38 99 TYR A C 1
ATOM 787 O O . TYR A 1 99 ? -6.841 -3.096 11.368 1.00 93.38 99 TYR A O 1
ATOM 795 N N . TRP A 1 100 ? -7.615 -4.382 9.702 1.00 94.06 100 TRP A N 1
ATOM 796 C CA . TRP A 1 100 ? -6.404 -4.377 8.900 1.00 94.06 100 TRP A CA 1
ATOM 797 C C . TRP A 1 100 ? -6.678 -3.586 7.632 1.00 94.06 100 TRP A C 1
ATOM 799 O O . TRP A 1 100 ? -7.621 -3.888 6.908 1.00 94.06 100 TRP A O 1
ATOM 809 N N . VAL A 1 101 ? -5.862 -2.578 7.350 1.00 93.31 101 VAL A N 1
ATOM 810 C CA . VAL A 1 101 ? -6.037 -1.715 6.183 1.00 93.31 101 VAL A CA 1
ATOM 811 C C . VAL A 1 101 ? -4.845 -1.870 5.254 1.00 93.31 101 VAL A C 1
ATOM 813 O O . VAL A 1 101 ? -3.704 -1.642 5.650 1.00 93.31 101 VAL A O 1
ATOM 816 N N . ALA A 1 102 ? -5.112 -2.246 4.008 1.00 92.69 102 ALA A N 1
ATOM 817 C CA . ALA A 1 102 ? -4.141 -2.220 2.927 1.00 92.69 102 ALA A CA 1
ATOM 818 C C . ALA A 1 102 ? -4.303 -0.926 2.125 1.00 92.69 102 ALA A C 1
ATOM 820 O O . ALA A 1 102 ? -5.384 -0.632 1.615 1.00 92.69 102 ALA A O 1
ATOM 821 N N . CYS A 1 103 ? -3.221 -0.173 1.989 1.00 91.19 103 CYS A N 1
ATOM 822 C CA . CYS A 1 103 ? -3.191 1.106 1.299 1.00 91.19 103 CYS A CA 1
ATOM 823 C C . CYS A 1 103 ? -2.343 1.023 0.028 1.00 91.19 103 CYS A C 1
ATOM 825 O O . CYS A 1 103 ? -1.203 0.549 0.045 1.00 91.19 103 CYS A O 1
ATOM 827 N N . GLY A 1 104 ? -2.899 1.520 -1.071 1.00 89.50 104 GLY A N 1
ATOM 828 C CA . GLY A 1 104 ? -2.340 1.399 -2.409 1.00 89.50 104 GLY A CA 1
ATOM 829 C C . GLY A 1 104 ? -2.891 0.202 -3.178 1.00 89.50 104 GLY A C 1
ATOM 830 O O . GLY A 1 104 ? -3.670 -0.600 -2.665 1.00 89.50 104 GLY A O 1
ATOM 831 N N . SER A 1 105 ? -2.470 0.068 -4.432 1.00 87.62 105 SER A N 1
ATOM 832 C CA . SER A 1 105 ? -2.869 -1.048 -5.299 1.00 87.62 105 SER A CA 1
ATOM 833 C C . SER A 1 105 ? -1.779 -2.111 -5.366 1.00 87.62 105 SER A C 1
ATOM 835 O O . SER A 1 105 ? -0.621 -1.856 -5.036 1.00 87.62 105 SER A O 1
ATOM 837 N N . TRP A 1 106 ? -2.125 -3.309 -5.835 1.00 85.69 106 TRP A N 1
ATOM 838 C CA . TRP A 1 106 ? -1.154 -4.393 -5.949 1.00 85.69 106 TRP A CA 1
ATOM 839 C C . TRP A 1 106 ? 0.009 -4.042 -6.896 1.00 85.69 106 TRP A C 1
ATOM 841 O O . TRP A 1 106 ? 1.165 -4.313 -6.568 1.00 85.69 106 TRP A O 1
ATOM 851 N N . LEU A 1 107 ? -0.288 -3.395 -8.032 1.00 79.62 107 LEU A N 1
ATOM 852 C CA . LEU A 1 107 ? 0.697 -3.064 -9.067 1.00 79.62 107 LEU A CA 1
ATOM 853 C C . LEU A 1 107 ? 1.412 -1.733 -8.798 1.00 79.62 107 LEU A C 1
ATOM 855 O O . LEU A 1 107 ? 2.642 -1.691 -8.779 1.00 79.62 107 LEU A O 1
ATOM 859 N N . LEU A 1 108 ? 0.645 -0.661 -8.571 1.00 82.94 108 LEU A N 1
ATOM 860 C CA . LEU A 1 108 ? 1.175 0.697 -8.405 1.00 82.94 108 LEU A CA 1
ATOM 861 C C . LEU A 1 108 ? 1.585 1.003 -6.954 1.00 82.94 108 LEU A C 1
ATOM 863 O O . LEU A 1 108 ? 2.147 2.061 -6.686 1.00 82.94 108 LEU A O 1
ATOM 867 N N . GLY A 1 109 ? 1.303 0.111 -6.000 1.00 85.38 109 GLY A N 1
ATOM 868 C CA . GLY A 1 109 ? 1.628 0.326 -4.590 1.00 85.38 109 GLY A CA 1
ATOM 869 C C . GLY A 1 109 ? 1.044 1.638 -4.066 1.00 85.38 109 GLY A C 1
ATOM 870 O O . GLY A 1 109 ? -0.088 2.001 -4.408 1.00 85.38 109 GLY A O 1
ATOM 871 N N . SER A 1 110 ? 1.848 2.373 -3.297 1.00 84.31 110 SER A N 1
ATOM 872 C CA . SER A 1 110 ? 1.511 3.669 -2.690 1.00 84.31 110 SER A CA 1
ATOM 873 C C . SER A 1 110 ? 1.234 4.822 -3.670 1.00 84.31 110 SER A C 1
ATOM 875 O O . SER A 1 110 ? 0.809 5.888 -3.225 1.00 84.31 110 SER A O 1
ATOM 877 N N . TYR A 1 111 ? 1.443 4.658 -4.984 1.00 84.50 111 TYR A N 1
ATOM 878 C CA . TYR A 1 111 ? 0.983 5.655 -5.964 1.00 84.50 111 TYR A CA 1
ATOM 879 C C . TYR A 1 111 ? -0.543 5.745 -6.017 1.00 84.50 111 TYR A C 1
ATOM 881 O O . TYR A 1 111 ? -1.103 6.827 -6.202 1.00 84.50 111 TYR A O 1
ATOM 889 N N . SER A 1 112 ? -1.211 4.602 -5.858 1.00 86.00 112 SER A N 1
ATOM 890 C CA . SER A 1 112 ? -2.665 4.534 -5.821 1.00 86.00 112 SER A CA 1
ATOM 891 C C . SER A 1 112 ? -3.178 5.021 -4.466 1.00 86.00 112 SER A C 1
ATOM 893 O O . SER A 1 112 ? -2.583 4.749 -3.425 1.00 86.00 112 SER A O 1
ATOM 895 N N . ARG A 1 113 ? -4.315 5.721 -4.477 1.00 88.12 113 ARG A N 1
ATOM 896 C CA . ARG A 1 113 ? -5.025 6.164 -3.267 1.00 88.12 113 ARG A CA 1
ATOM 897 C C . ARG A 1 113 ? -6.025 5.118 -2.760 1.00 88.12 113 ARG A C 1
ATOM 899 O O . ARG A 1 113 ? -6.939 5.471 -2.024 1.00 88.12 113 ARG A O 1
ATOM 906 N N . LYS A 1 114 ? -5.872 3.855 -3.167 1.00 90.56 114 LYS A N 1
ATOM 907 C CA . LYS A 1 114 ? -6.771 2.769 -2.781 1.00 90.56 114 LYS A CA 1
ATOM 908 C C . LYS A 1 114 ? -6.658 2.464 -1.289 1.00 90.56 114 LYS A C 1
ATOM 910 O O . LYS A 1 114 ? -5.545 2.390 -0.767 1.00 90.56 114 LYS A O 1
ATOM 915 N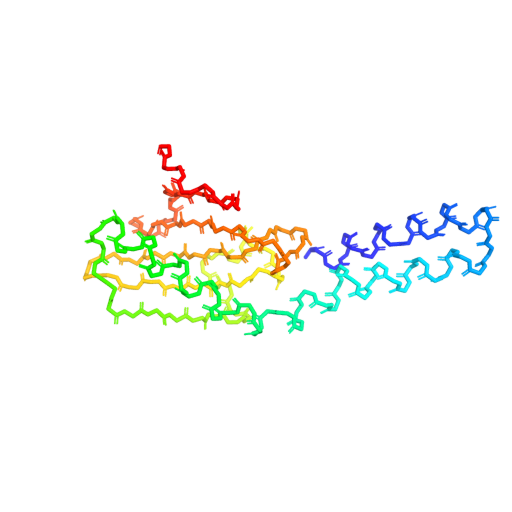 N . LEU A 1 115 ? -7.783 2.262 -0.616 1.00 92.19 115 LEU A N 1
ATOM 916 C CA . LEU A 1 115 ? -7.854 1.736 0.746 1.00 92.19 115 LEU A CA 1
ATOM 917 C C . LEU A 1 115 ? -8.701 0.468 0.723 1.00 92.19 115 LEU A C 1
ATOM 919 O O . LEU A 1 115 ? -9.815 0.487 0.222 1.00 92.19 115 LEU A O 1
ATOM 923 N N . ILE A 1 116 ? -8.195 -0.629 1.270 1.00 93.44 116 ILE A N 1
ATOM 924 C CA . ILE A 1 116 ? -8.940 -1.882 1.404 1.00 93.44 116 ILE A CA 1
ATOM 925 C C . ILE A 1 116 ? -8.937 -2.262 2.874 1.00 93.44 116 ILE A C 1
ATOM 927 O O . ILE A 1 116 ? -7.869 -2.392 3.471 1.00 93.44 116 ILE A O 1
ATOM 931 N N . ILE A 1 117 ? -10.117 -2.425 3.454 1.00 93.94 117 ILE A N 1
ATOM 932 C CA . ILE A 1 117 ? -10.305 -2.580 4.889 1.00 93.94 117 ILE A CA 1
ATOM 933 C C . ILE A 1 117 ? -10.862 -3.958 5.180 1.00 93.94 117 ILE A C 1
ATOM 935 O O . ILE A 1 117 ? -11.891 -4.370 4.645 1.00 93.94 117 ILE A O 1
ATOM 939 N N . TYR A 1 118 ? -10.179 -4.645 6.081 1.00 94.44 118 TYR A N 1
ATOM 940 C CA . TYR A 1 118 ? -10.542 -5.958 6.560 1.00 94.44 118 TYR A CA 1
ATOM 941 C C . TYR A 1 118 ? -10.866 -5.886 8.045 1.00 94.44 118 TYR A C 1
ATOM 943 O O . TYR A 1 118 ? -10.149 -5.239 8.809 1.00 94.44 118 TYR A O 1
ATOM 951 N N . LYS A 1 119 ? -11.915 -6.582 8.461 1.00 93.94 119 LYS A N 1
ATOM 952 C CA . LYS A 1 119 ? -12.264 -6.794 9.861 1.00 93.94 119 LYS A CA 1
ATOM 953 C C . LYS A 1 119 ? -11.756 -8.157 10.303 1.00 93.94 119 LYS A C 1
ATOM 955 O O . LYS A 1 119 ? -11.899 -9.138 9.578 1.00 93.94 119 LYS A O 1
ATOM 960 N N . GLU A 1 120 ? -11.170 -8.223 11.490 1.00 91.44 120 GLU A N 1
ATOM 961 C CA . GLU A 1 120 ? -10.819 -9.499 12.101 1.00 91.44 120 GLU A CA 1
ATOM 962 C C . GLU A 1 120 ? -12.030 -10.091 12.838 1.00 91.44 120 GLU A C 1
ATOM 964 O O . GLU A 1 120 ? -12.548 -9.478 13.772 1.00 91.44 120 GLU A O 1
ATOM 969 N N . VAL A 1 121 ? -12.481 -11.278 12.419 1.00 89.69 121 VAL A N 1
ATOM 970 C CA . VAL A 1 121 ? -13.613 -12.006 13.017 1.00 89.69 121 VAL A CA 1
ATOM 971 C C . VAL A 1 121 ? -13.203 -13.463 13.221 1.00 89.69 121 VAL A C 1
ATOM 973 O O . VAL A 1 121 ? -12.857 -14.156 12.270 1.00 89.69 121 VAL A O 1
ATOM 976 N N . GLY A 1 122 ? -13.173 -13.934 14.473 1.00 84.31 122 GLY A N 1
ATOM 977 C CA . GLY A 1 122 ? -12.862 -15.339 14.785 1.00 84.31 122 GLY A CA 1
ATOM 978 C C . GLY A 1 122 ? -11.491 -15.827 14.286 1.00 84.31 122 GLY A C 1
ATOM 979 O O . GLY A 1 122 ? -11.325 -17.008 14.001 1.00 84.31 122 GLY A O 1
ATOM 980 N N . GLY A 1 123 ? -10.514 -14.925 14.131 1.00 84.50 123 GLY A N 1
ATOM 981 C CA . GLY A 1 123 ? -9.185 -15.231 13.586 1.00 84.50 123 GLY A CA 1
ATOM 982 C C . GLY A 1 123 ? -9.068 -15.121 12.058 1.00 84.50 123 GLY A C 1
ATOM 983 O O . GLY A 1 123 ? -7.948 -15.071 11.540 1.00 84.50 123 GLY A O 1
ATOM 984 N N . ALA A 1 124 ? -10.188 -15.005 11.341 1.00 88.06 124 ALA A N 1
ATOM 985 C CA . ALA A 1 124 ? -10.231 -14.736 9.908 1.00 88.06 124 ALA A CA 1
ATOM 986 C C . ALA A 1 124 ? -10.251 -13.227 9.611 1.00 88.06 124 ALA A C 1
ATOM 988 O O . ALA A 1 124 ? -10.542 -12.404 10.480 1.00 88.06 124 ALA A O 1
ATOM 989 N N . LEU A 1 125 ? -9.903 -12.871 8.371 1.00 92.25 125 LEU A N 1
ATOM 990 C CA . LEU A 1 125 ? -9.993 -11.505 7.856 1.00 92.25 125 LEU A CA 1
ATOM 991 C C . LEU A 1 125 ? -11.099 -11.424 6.808 1.00 92.25 125 LEU A C 1
ATOM 993 O O . LEU A 1 125 ? -10.937 -11.967 5.707 1.00 92.25 125 LEU A O 1
ATOM 997 N N . ASP A 1 126 ? -12.140 -10.668 7.122 1.00 93.38 126 ASP A N 1
ATOM 998 C CA . ASP A 1 126 ? -13.270 -10.420 6.233 1.00 93.38 126 ASP A CA 1
ATOM 999 C C . ASP A 1 126 ? -13.133 -9.041 5.606 1.00 93.38 126 ASP A C 1
ATOM 1001 O O . ASP A 1 126 ? -12.853 -8.060 6.294 1.00 93.38 126 ASP A O 1
ATOM 1005 N N . LEU A 1 127 ? -13.275 -8.962 4.285 1.00 93.25 127 LEU A N 1
ATOM 1006 C CA . LEU A 1 127 ? -13.294 -7.686 3.578 1.00 93.25 127 LEU A CA 1
ATOM 1007 C C . LEU A 1 127 ? -14.589 -6.952 3.937 1.00 93.25 127 LEU A C 1
ATOM 1009 O O . LEU A 1 127 ? -15.664 -7.509 3.743 1.00 93.25 127 LEU A O 1
ATOM 1013 N N . ILE A 1 128 ? -14.477 -5.721 4.436 1.00 94.25 128 ILE A N 1
ATOM 1014 C CA . ILE A 1 128 ? -15.646 -4.915 4.822 1.00 94.25 128 ILE A CA 1
ATOM 1015 C C . ILE A 1 128 ? -15.802 -3.637 4.007 1.00 94.25 128 ILE A C 1
ATOM 1017 O O . ILE A 1 128 ? -16.894 -3.094 3.947 1.00 94.25 128 ILE A O 1
ATOM 1021 N N . ALA A 1 129 ? -14.721 -3.129 3.412 1.00 91.06 129 ALA A N 1
ATOM 1022 C CA . ALA A 1 129 ? -14.786 -1.951 2.560 1.00 91.06 129 ALA A CA 1
ATOM 1023 C C . ALA A 1 129 ? -13.591 -1.897 1.605 1.00 91.06 129 ALA A C 1
ATOM 1025 O O . ALA A 1 129 ? -12.480 -2.316 1.949 1.00 91.06 129 ALA A O 1
ATOM 1026 N N . ALA A 1 130 ? -13.802 -1.329 0.422 1.00 91.12 130 ALA A N 1
ATOM 1027 C CA . ALA A 1 130 ? -12.744 -0.988 -0.514 1.00 91.12 130 ALA A CA 1
ATOM 1028 C C . ALA A 1 130 ? -13.052 0.363 -1.170 1.00 91.12 130 ALA A C 1
ATOM 1030 O O . ALA A 1 130 ? -14.136 0.574 -1.692 1.00 91.12 130 ALA A O 1
ATOM 1031 N N . PHE A 1 131 ? -12.076 1.263 -1.162 1.00 87.62 131 PHE A N 1
ATOM 1032 C CA . PHE A 1 131 ? -12.176 2.613 -1.703 1.00 87.62 131 PHE A CA 1
ATOM 1033 C C . PHE A 1 131 ? -11.098 2.809 -2.757 1.00 87.62 131 PHE A C 1
ATOM 1035 O O . PHE A 1 131 ? -9.938 2.491 -2.498 1.00 87.62 131 PHE A O 1
ATOM 1042 N N . ASP A 1 132 ? -11.443 3.371 -3.911 1.00 81.62 132 ASP A N 1
ATOM 1043 C CA . ASP A 1 132 ? -10.509 3.690 -4.995 1.00 81.62 132 ASP A CA 1
ATOM 1044 C C . ASP A 1 132 ? -10.717 5.156 -5.408 1.00 81.62 132 ASP A C 1
ATOM 1046 O O . ASP A 1 132 ? -11.521 5.428 -6.279 1.00 81.62 132 ASP A O 1
ATOM 1050 N N . GLY A 1 133 ? -10.023 6.111 -4.769 1.00 66.31 133 GLY A N 1
ATOM 1051 C CA . GLY A 1 133 ? -10.001 7.531 -5.181 1.00 66.31 133 GLY A CA 1
ATOM 1052 C C . GLY A 1 133 ? -11.348 8.292 -5.173 1.00 66.31 133 GLY A C 1
ATOM 1053 O O . GLY A 1 133 ? -12.286 7.973 -5.889 1.00 66.31 133 GLY A O 1
ATOM 1054 N N . ASP A 1 134 ? -11.415 9.369 -4.387 1.00 52.06 134 ASP A N 1
ATOM 1055 C CA . ASP A 1 134 ? -12.482 10.392 -4.289 1.00 52.06 134 ASP A CA 1
ATOM 1056 C C . ASP A 1 134 ? -13.916 9.953 -3.934 1.00 52.06 134 ASP A C 1
ATOM 1058 O O . ASP A 1 134 ? -14.720 10.798 -3.546 1.00 52.06 134 ASP A O 1
ATOM 1062 N N . SER A 1 135 ? -14.241 8.662 -3.930 1.00 43.91 135 SER A N 1
ATOM 1063 C CA . SER A 1 135 ? -15.561 8.175 -3.515 1.00 43.91 135 SER A CA 1
ATOM 1064 C C . SER A 1 135 ? -15.461 7.225 -2.320 1.00 43.91 135 SER A C 1
ATOM 1066 O O . SER A 1 135 ? -15.070 6.065 -2.424 1.00 43.91 135 SER A O 1
ATOM 1068 N N . CYS A 1 136 ? -15.835 7.734 -1.142 1.00 41.12 136 CYS A N 1
ATOM 1069 C CA . CYS A 1 136 ? -16.311 6.895 -0.045 1.00 41.12 136 CYS A CA 1
ATOM 1070 C C . CYS A 1 136 ? -17.715 6.404 -0.420 1.00 41.12 136 CYS A C 1
ATOM 1072 O O . CYS A 1 136 ? -18.701 6.990 0.015 1.00 41.12 136 CYS A O 1
ATOM 1074 N N . GLN A 1 137 ? -17.820 5.392 -1.277 1.00 34.06 137 GLN A N 1
ATOM 1075 C CA . GLN A 1 137 ? -19.066 4.647 -1.430 1.00 34.06 137 GLN A CA 1
ATOM 1076 C C . GLN A 1 137 ? -18.899 3.329 -0.682 1.00 34.06 137 GLN A C 1
ATOM 1078 O O . GLN A 1 137 ? -18.082 2.492 -1.051 1.00 34.06 137 GLN A O 1
ATOM 1083 N N . ALA A 1 138 ? -19.599 3.225 0.446 1.00 35.44 138 ALA A N 1
ATOM 1084 C CA . ALA A 1 138 ? -19.854 1.953 1.095 1.00 35.44 138 ALA A CA 1
ATOM 1085 C C . ALA A 1 138 ? -20.892 1.215 0.236 1.00 35.44 138 ALA A C 1
ATOM 1087 O O . ALA A 1 138 ? -21.969 1.766 -0.001 1.00 35.44 138 ALA A O 1
ATOM 1088 N N . GLU A 1 139 ? -20.531 0.038 -0.272 1.00 31.47 139 GLU A N 1
ATOM 1089 C CA . GLU A 1 139 ? -21.499 -0.968 -0.735 1.00 31.47 139 GLU A CA 1
ATOM 1090 C C . GLU A 1 139 ? -22.053 -1.747 0.460 1.00 31.47 139 GLU A C 1
ATOM 1092 O O . GLU A 1 139 ? -21.261 -2.034 1.392 1.00 31.47 139 GLU A O 1
#